Protein AF-A0A1W1ZI59-F1 (afdb_monomer_lite)

InterPro domains:
  IPR025874 Double zinc ribbon [PF12773] (7-39)
  IPR038589 Transcription elongation factor Spt4 superfamily, archaea [G3DSA:2.20.28.90] (12-61)

pLDDT: mean 72.4, std 13.28, range [45.44, 89.12]

Radius of gyration: 13.98 Å; chains: 1; bounding box: 31×25×42 Å

Secondary structure (DSSP, 8-state):
-PPEEEPTTT--EEETT-SB-TTT--B-S----TTT----EEE--SS-HHHHHTTS--------EEETTT--EE---

Organism: NCBI:txid1122930

Sequence (77 aa):
MPDLIRCPACNAKVPADAQVCRNCGNIIGELVCPKCGSKETEKLQGMRQAAYAVIFGSLNSFRAYHCRSCGKIFRPK

Structure (mmCIF, N/CA/C/O backbone):
data_AF-A0A1W1ZI59-F1
#
_entry.id   AF-A0A1W1ZI59-F1
#
loop_
_atom_site.group_PDB
_atom_site.id
_atom_site.type_symbol
_atom_site.label_atom_id
_atom_site.label_alt_id
_atom_site.label_comp_id
_atom_site.label_asym_id
_atom_site.label_entity_id
_atom_site.label_seq_id
_atom_site.pdbx_PDB_ins_code
_atom_site.Cartn_x
_atom_site.Cartn_y
_atom_site.Cartn_z
_atom_site.occupancy
_atom_site.B_iso_or_equiv
_atom_site.auth_seq_id
_atom_site.auth_comp_id
_atom_site.auth_asym_id
_atom_site.auth_atom_id
_atom_site.pdbx_PDB_model_num
ATOM 1 N N . MET A 1 1 ? 4.844 -9.332 -20.667 1.00 54.81 1 MET A N 1
ATOM 2 C CA . MET A 1 1 ? 6.026 -8.946 -19.866 1.00 54.81 1 MET A CA 1
ATOM 3 C C 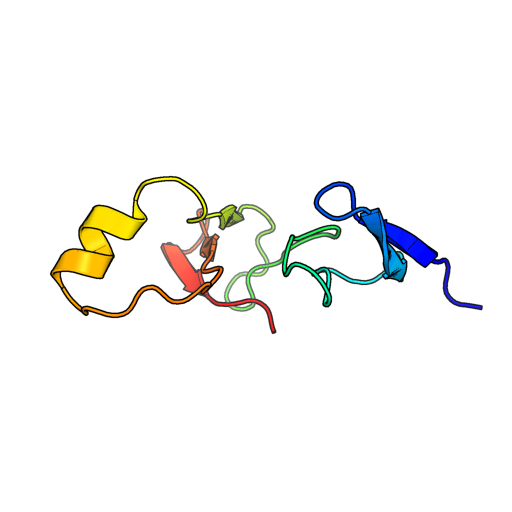. MET A 1 1 ? 5.599 -7.730 -19.065 1.00 54.81 1 MET A C 1
ATOM 5 O O . MET A 1 1 ? 5.138 -6.805 -19.711 1.00 54.81 1 MET A O 1
ATOM 9 N N . PRO A 1 2 ? 5.596 -7.743 -17.722 1.00 67.06 2 PRO A N 1
ATOM 10 C CA . PRO A 1 2 ? 5.187 -6.560 -16.970 1.00 67.06 2 PRO A CA 1
ATOM 11 C C . PRO A 1 2 ? 6.207 -5.444 -17.209 1.00 67.06 2 PRO A C 1
ATOM 13 O O . PRO A 1 2 ? 7.409 -5.697 -17.134 1.00 67.06 2 PRO A O 1
ATOM 16 N N . ASP A 1 3 ? 5.749 -4.233 -17.497 1.00 82.31 3 ASP A N 1
ATOM 17 C CA . ASP A 1 3 ? 6.615 -3.061 -17.566 1.00 82.31 3 ASP A CA 1
ATOM 18 C C . ASP A 1 3 ? 7.128 -2.743 -16.154 1.00 82.31 3 ASP A C 1
ATOM 20 O O . ASP A 1 3 ? 6.348 -2.675 -15.204 1.00 82.31 3 ASP A O 1
ATOM 24 N N . LEU A 1 4 ? 8.445 -2.596 -15.969 1.00 85.00 4 LEU A N 1
ATOM 25 C CA . LEU A 1 4 ? 9.027 -2.177 -14.687 1.00 85.00 4 LEU A CA 1
ATOM 26 C C . LEU A 1 4 ? 9.432 -0.706 -14.763 1.00 85.00 4 LEU A C 1
ATOM 28 O O . LEU A 1 4 ? 10.305 -0.332 -15.544 1.00 85.00 4 LEU A O 1
ATOM 32 N N . ILE A 1 5 ? 8.862 0.108 -13.880 1.00 87.44 5 ILE A N 1
ATOM 33 C CA . ILE A 1 5 ? 9.236 1.507 -13.676 1.00 87.44 5 ILE A CA 1
ATOM 34 C C . ILE A 1 5 ? 10.160 1.645 -12.462 1.00 87.44 5 ILE A C 1
ATOM 36 O O . ILE A 1 5 ? 10.223 0.786 -11.577 1.00 87.44 5 ILE A O 1
ATOM 40 N N . ARG A 1 6 ? 10.903 2.749 -12.393 1.00 87.12 6 ARG A N 1
ATOM 41 C CA . ARG A 1 6 ? 11.681 3.091 -11.197 1.00 87.12 6 ARG A CA 1
ATOM 42 C C . ARG A 1 6 ? 10.833 3.945 -10.269 1.00 87.12 6 ARG A C 1
ATOM 44 O O . ARG A 1 6 ? 10.244 4.934 -10.693 1.00 87.12 6 ARG A O 1
ATOM 51 N N . CYS A 1 7 ? 10.781 3.579 -8.992 1.00 83.88 7 CYS A N 1
ATOM 52 C CA . CYS A 1 7 ? 10.076 4.372 -7.996 1.00 83.88 7 CYS A CA 1
ATOM 53 C C . CYS A 1 7 ? 10.773 5.738 -7.822 1.00 83.88 7 CYS A C 1
ATOM 55 O O . CYS A 1 7 ? 11.944 5.751 -7.446 1.00 83.88 7 CYS A O 1
ATOM 57 N N . PRO A 1 8 ? 10.079 6.881 -7.967 1.00 79.81 8 PRO A N 1
ATOM 58 C CA . PRO A 1 8 ? 10.696 8.207 -7.844 1.00 79.81 8 PRO A CA 1
ATOM 59 C C . PRO A 1 8 ? 11.187 8.533 -6.423 1.00 79.81 8 PRO A C 1
ATOM 61 O O . PRO A 1 8 ? 11.961 9.461 -6.239 1.00 79.81 8 PRO A O 1
ATOM 64 N N . ALA A 1 9 ? 10.752 7.775 -5.409 1.00 79.81 9 ALA A N 1
ATOM 65 C CA . ALA A 1 9 ? 11.122 8.018 -4.014 1.00 79.81 9 ALA A CA 1
ATOM 66 C C . ALA A 1 9 ? 12.356 7.232 -3.546 1.00 79.81 9 ALA A C 1
ATOM 68 O O . ALA A 1 9 ? 13.079 7.695 -2.674 1.00 79.81 9 ALA A O 1
ATOM 69 N N . CYS A 1 10 ? 12.576 6.022 -4.067 1.00 82.81 10 CYS A N 1
ATOM 70 C CA . CYS A 1 10 ? 13.672 5.150 -3.614 1.00 82.81 10 CYS A CA 1
ATOM 71 C C . CYS A 1 10 ? 14.489 4.533 -4.750 1.00 82.81 10 CYS A C 1
ATOM 73 O O . CYS A 1 10 ? 15.374 3.722 -4.501 1.00 82.81 10 CYS A O 1
ATOM 75 N N . ASN A 1 11 ? 14.156 4.866 -5.997 1.00 86.62 11 ASN A N 1
ATOM 76 C CA . ASN A 1 11 ? 14.782 4.367 -7.218 1.00 86.62 11 ASN A CA 1
ATOM 77 C C . ASN A 1 11 ? 14.724 2.836 -7.421 1.00 86.62 11 ASN A C 1
ATOM 79 O O . ASN A 1 11 ? 15.366 2.302 -8.324 1.00 86.62 11 ASN A O 1
ATOM 83 N N . ALA A 1 12 ? 13.938 2.117 -6.613 1.00 86.81 12 ALA A N 1
ATOM 84 C CA . ALA A 1 12 ? 13.756 0.677 -6.757 1.00 86.81 12 ALA A CA 1
ATOM 85 C C . ALA A 1 12 ? 12.931 0.333 -8.000 1.00 86.81 12 ALA A C 1
ATOM 87 O O . ALA A 1 12 ? 11.991 1.052 -8.351 1.00 86.81 12 ALA A O 1
ATOM 88 N N . LYS A 1 13 ? 13.258 -0.797 -8.633 1.00 89.12 13 LYS A N 1
ATOM 89 C CA . LYS A 1 13 ? 12.489 -1.352 -9.751 1.00 89.12 13 LYS A CA 1
ATOM 90 C C . LYS A 1 13 ? 11.182 -1.938 -9.222 1.00 89.12 13 LYS A C 1
ATOM 92 O O . LYS A 1 13 ? 11.191 -2.829 -8.376 1.00 89.12 13 LYS A O 1
ATOM 97 N N . VAL A 1 14 ? 10.066 -1.427 -9.713 1.00 87.19 14 VAL A N 1
ATOM 98 C CA . VAL A 1 14 ? 8.707 -1.817 -9.330 1.00 87.19 14 VAL A CA 1
ATOM 99 C C . VAL A 1 14 ? 7.866 -1.941 -10.596 1.00 87.19 14 VAL A C 1
ATOM 101 O O . VAL A 1 14 ? 8.147 -1.249 -11.568 1.00 87.19 14 VAL A O 1
ATOM 104 N N . PRO A 1 15 ? 6.861 -2.822 -10.644 1.00 85.69 15 PRO A N 1
ATOM 105 C CA . PRO A 1 15 ? 6.030 -2.922 -11.836 1.00 85.69 15 PRO A CA 1
ATOM 106 C C . PRO A 1 15 ? 5.207 -1.644 -12.026 1.00 85.69 15 PRO A C 1
ATOM 108 O O . PRO A 1 15 ? 4.813 -1.016 -11.043 1.00 85.69 15 PRO A O 1
ATOM 111 N N . ALA A 1 16 ? 4.962 -1.277 -13.281 1.00 80.56 16 ALA A N 1
ATOM 112 C CA . ALA A 1 16 ? 4.192 -0.105 -13.688 1.00 80.56 16 ALA A CA 1
ATOM 113 C C . ALA A 1 16 ? 2.772 -0.125 -13.107 1.00 80.56 16 ALA A C 1
ATOM 115 O O . ALA A 1 16 ? 2.268 0.907 -12.678 1.00 80.56 16 ALA A O 1
ATOM 116 N N . ASP A 1 17 ? 2.180 -1.316 -12.993 1.00 78.38 17 ASP A N 1
ATOM 117 C CA . ASP A 1 17 ? 0.848 -1.528 -12.419 1.00 78.38 17 ASP A CA 1
ATOM 118 C C . ASP A 1 17 ? 0.812 -1.516 -10.881 1.00 78.38 17 ASP A C 1
ATOM 120 O O . ASP A 1 17 ? -0.257 -1.629 -10.278 1.00 78.38 17 ASP A O 1
ATOM 124 N N . ALA A 1 18 ? 1.958 -1.428 -10.193 1.00 77.38 18 ALA A N 1
ATOM 125 C CA . ALA A 1 18 ? 1.933 -1.389 -8.735 1.00 77.38 18 ALA A CA 1
ATOM 126 C C . ALA A 1 18 ? 1.365 -0.054 -8.247 1.00 77.38 18 ALA A C 1
ATOM 128 O O . ALA A 1 18 ? 1.916 1.003 -8.508 1.00 77.38 18 ALA A O 1
ATOM 129 N N . GLN A 1 19 ? 0.313 -0.096 -7.431 1.00 79.94 19 GLN A N 1
ATOM 130 C CA . GLN A 1 19 ? -0.199 1.107 -6.766 1.00 79.94 19 GLN A CA 1
ATOM 131 C C . GLN A 1 19 ? 0.783 1.620 -5.707 1.00 79.94 19 GLN A C 1
ATOM 133 O O . GLN A 1 19 ? 0.973 2.827 -5.553 1.00 79.94 19 GLN A O 1
ATOM 138 N N . VAL A 1 20 ? 1.457 0.698 -5.012 1.00 79.50 20 VAL A N 1
ATOM 139 C CA . VAL A 1 20 ? 2.403 0.984 -3.931 1.00 79.50 20 VAL A CA 1
ATOM 140 C C . VAL A 1 20 ? 3.741 0.297 -4.199 1.00 79.50 20 VAL A C 1
ATOM 142 O O . VAL A 1 20 ? 3.821 -0.887 -4.530 1.00 79.50 20 VAL A O 1
ATOM 145 N N . CYS A 1 21 ? 4.826 1.043 -4.025 1.00 81.94 21 CYS A N 1
ATOM 146 C CA . CYS A 1 21 ? 6.179 0.520 -4.070 1.00 81.94 21 CYS A CA 1
ATOM 147 C C . CYS A 1 21 ? 6.407 -0.425 -2.886 1.00 81.94 21 CYS A C 1
ATOM 149 O O . CYS A 1 21 ? 6.394 0.011 -1.744 1.00 81.94 21 CYS A O 1
ATOM 151 N N . ARG A 1 22 ? 6.698 -1.701 -3.144 1.00 75.44 22 ARG A N 1
ATOM 152 C CA . ARG A 1 22 ? 7.010 -2.688 -2.092 1.00 75.44 22 ARG A CA 1
ATOM 153 C C . ARG A 1 22 ? 8.318 -2.417 -1.349 1.00 75.44 22 ARG A C 1
ATOM 155 O O . ARG A 1 22 ? 8.460 -2.847 -0.215 1.00 75.44 22 ARG A O 1
ATOM 162 N N . ASN A 1 23 ? 9.259 -1.712 -1.981 1.00 81.06 23 ASN A N 1
ATOM 163 C CA . ASN A 1 23 ? 10.566 -1.446 -1.387 1.00 81.06 23 ASN A CA 1
ATOM 164 C C . ASN A 1 23 ? 10.506 -0.313 -0.361 1.00 81.06 23 ASN A C 1
ATOM 166 O O . ASN A 1 23 ? 10.950 -0.464 0.769 1.00 81.06 23 ASN A O 1
ATOM 170 N N . CYS A 1 24 ? 9.945 0.835 -0.751 1.00 77.69 24 CYS A N 1
ATOM 171 C CA . CYS A 1 24 ? 9.873 1.976 0.151 1.00 77.69 24 CYS A CA 1
ATOM 172 C C . CYS A 1 24 ? 8.499 2.184 0.759 1.00 77.69 24 CYS A C 1
ATOM 174 O O . CYS A 1 24 ? 8.457 2.813 1.803 1.00 77.69 24 CYS A O 1
ATOM 176 N N . GLY A 1 25 ? 7.415 1.701 0.146 1.00 72.50 25 GLY A N 1
ATOM 177 C CA . GLY A 1 25 ? 6.012 1.924 0.515 1.00 72.50 25 GLY A CA 1
ATOM 178 C C . GLY A 1 25 ? 5.365 3.160 -0.123 1.00 72.50 25 GLY A C 1
ATOM 179 O O . GLY A 1 25 ? 4.230 3.486 0.203 1.00 72.50 25 GLY A O 1
ATOM 180 N N . ASN A 1 26 ? 6.054 3.894 -1.002 1.00 76.25 26 ASN A N 1
ATOM 181 C CA . ASN A 1 26 ? 5.465 5.072 -1.647 1.00 76.25 26 ASN A CA 1
ATOM 182 C C . ASN A 1 26 ? 4.404 4.675 -2.683 1.00 76.25 26 ASN A C 1
ATOM 184 O O . ASN A 1 26 ? 4.613 3.733 -3.440 1.00 76.25 26 ASN A O 1
ATOM 188 N N . ILE A 1 27 ? 3.310 5.431 -2.769 1.00 76.00 27 ILE A N 1
ATOM 189 C CA . ILE A 1 27 ? 2.343 5.273 -3.863 1.00 76.00 27 ILE A CA 1
ATOM 190 C C . ILE A 1 27 ? 2.967 5.770 -5.157 1.00 76.00 27 ILE A C 1
ATOM 192 O O . ILE A 1 27 ? 3.475 6.893 -5.198 1.00 76.00 27 ILE A O 1
ATOM 196 N N . ILE A 1 28 ? 2.902 4.928 -6.178 1.00 78.88 28 ILE A N 1
ATOM 197 C CA . ILE A 1 28 ? 3.373 5.196 -7.539 1.00 78.88 28 ILE A CA 1
ATOM 198 C C . ILE A 1 28 ? 2.250 5.049 -8.576 1.00 78.88 28 ILE A C 1
ATOM 200 O O . ILE A 1 28 ? 2.411 5.540 -9.685 1.00 78.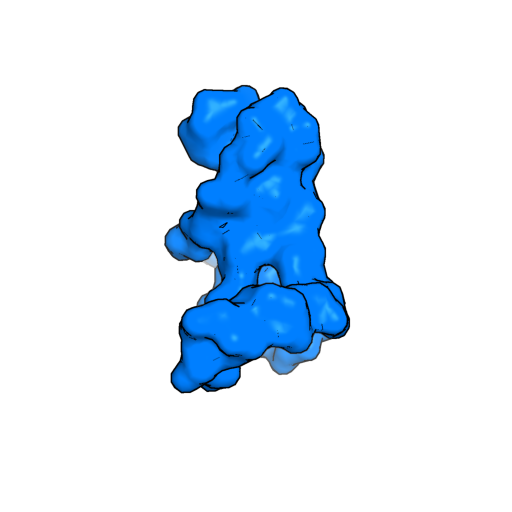88 28 ILE A O 1
ATOM 204 N N . GLY A 1 29 ? 1.131 4.414 -8.212 1.00 76.88 29 GLY A N 1
ATOM 205 C CA . GLY A 1 29 ? -0.052 4.288 -9.061 1.00 76.88 29 GLY A CA 1
ATOM 206 C C . GLY A 1 29 ? -1.265 5.016 -8.487 1.00 76.88 29 GLY A C 1
ATOM 207 O O . GLY A 1 29 ? -1.165 5.823 -7.563 1.00 76.88 29 GLY A O 1
ATOM 208 N N . GLU A 1 30 ? -2.434 4.719 -9.041 1.00 74.81 30 GLU A N 1
ATOM 209 C CA . GLU A 1 30 ? -3.682 5.365 -8.649 1.00 74.81 30 GLU A CA 1
ATOM 210 C C . GLU A 1 30 ? -4.231 4.744 -7.355 1.00 74.81 30 GLU A C 1
ATOM 212 O O . GLU A 1 30 ? -4.611 3.572 -7.321 1.00 74.81 30 GLU A O 1
ATOM 217 N N . LEU A 1 31 ? -4.237 5.514 -6.263 1.00 77.88 31 LEU A N 1
ATOM 218 C CA . LEU A 1 31 ? -4.799 5.067 -4.992 1.00 77.88 31 LEU A CA 1
ATOM 219 C C . LEU A 1 31 ? -6.302 5.316 -4.978 1.00 77.88 31 LEU A C 1
ATOM 221 O O . LEU A 1 31 ? -6.755 6.453 -5.088 1.00 77.88 31 LEU A O 1
ATOM 225 N N . VAL A 1 32 ? -7.067 4.249 -4.783 1.00 82.38 32 VAL A N 1
ATOM 226 C CA . VAL A 1 32 ? -8.527 4.307 -4.722 1.00 82.38 32 VAL A CA 1
ATOM 227 C C . VAL A 1 32 ? -8.988 3.915 -3.325 1.00 82.38 32 VAL A C 1
ATOM 229 O O . VAL A 1 32 ? -8.505 2.940 -2.745 1.00 82.38 32 VAL A O 1
ATOM 232 N N . CYS A 1 33 ? -9.930 4.670 -2.759 1.00 83.12 33 CYS A N 1
ATOM 233 C CA . CYS A 1 33 ? -10.521 4.300 -1.480 1.00 83.12 33 CYS A CA 1
ATOM 234 C C . CYS A 1 33 ? -11.381 3.028 -1.628 1.00 83.12 33 CYS A C 1
ATOM 236 O O . CYS A 1 33 ? -12.334 3.041 -2.407 1.00 83.12 33 CYS A O 1
ATOM 238 N N . PRO A 1 34 ? -11.153 1.964 -0.831 1.00 79.19 34 PRO A N 1
ATOM 239 C CA . PRO A 1 34 ? -11.921 0.720 -0.935 1.00 79.19 34 PRO A CA 1
ATOM 240 C C . PRO A 1 34 ? -13.382 0.856 -0.480 1.00 79.19 34 PRO A C 1
ATOM 242 O O . PRO A 1 34 ? -14.182 -0.036 -0.729 1.00 79.19 34 PRO A O 1
ATOM 245 N N . LYS A 1 35 ? -13.740 1.944 0.220 1.00 83.38 35 LYS A N 1
ATOM 246 C CA . LYS A 1 35 ? -15.111 2.172 0.702 1.00 83.38 35 LYS A CA 1
ATOM 247 C C . LYS A 1 35 ? -15.977 2.907 -0.320 1.00 83.38 35 LYS A C 1
ATOM 249 O O . LYS A 1 35 ? -17.133 2.551 -0.492 1.00 83.38 35 LYS A O 1
ATOM 254 N N . CYS A 1 36 ? -15.449 3.968 -0.926 1.00 85.44 36 CYS A N 1
ATOM 255 C CA . CYS A 1 36 ? -16.232 4.879 -1.768 1.00 85.44 36 CYS A CA 1
ATOM 256 C C . CYS A 1 36 ? -15.736 4.974 -3.214 1.00 85.44 36 CYS A C 1
ATOM 258 O O . CYS A 1 36 ? -16.367 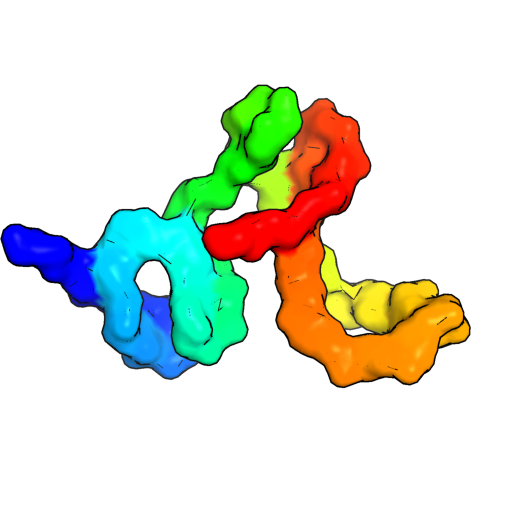5.653 -4.011 1.00 85.44 36 CYS A O 1
ATOM 260 N N . GLY A 1 37 ? -14.608 4.352 -3.564 1.00 82.50 37 GLY A N 1
ATOM 261 C CA . GLY A 1 37 ? -14.072 4.402 -4.926 1.00 82.50 37 GLY A CA 1
ATOM 262 C C . GLY A 1 37 ? -13.454 5.747 -5.327 1.00 82.50 37 GLY A C 1
ATOM 263 O O . GLY A 1 37 ? -13.030 5.907 -6.467 1.00 82.50 37 GLY A O 1
ATOM 264 N N . SER A 1 38 ? -13.373 6.730 -4.424 1.00 82.38 38 SER A N 1
ATOM 265 C CA . SER A 1 38 ? -12.777 8.029 -4.750 1.00 82.38 38 SER A CA 1
ATOM 266 C C . SER A 1 38 ? -11.250 7.949 -4.800 1.00 82.38 38 SER A C 1
ATOM 268 O O . SER A 1 38 ? -10.632 7.353 -3.912 1.00 82.38 38 SER A O 1
ATOM 270 N N . LYS A 1 39 ? -10.652 8.635 -5.778 1.00 79.25 39 LYS A N 1
ATOM 271 C CA . LYS A 1 39 ? -9.194 8.775 -5.951 1.00 79.25 39 LYS A CA 1
ATOM 272 C C . LYS A 1 39 ? -8.577 9.870 -5.066 1.00 79.25 39 LYS A C 1
ATOM 274 O O . LYS A 1 39 ? -7.362 10.009 -4.976 1.00 79.25 39 LYS A O 1
ATOM 279 N N . GLU A 1 40 ? -9.417 10.668 -4.405 1.00 79.62 40 GLU A N 1
ATOM 280 C CA . GLU A 1 40 ? -8.981 11.829 -3.630 1.00 79.62 40 GLU A CA 1
ATOM 281 C C . GLU A 1 40 ? -8.574 11.431 -2.202 1.00 79.62 40 GLU A C 1
ATOM 283 O O . GLU A 1 40 ? -9.344 11.502 -1.236 1.00 79.62 40 GLU A O 1
ATOM 288 N N . THR A 1 41 ? -7.343 10.937 -2.088 1.00 76.25 41 THR A N 1
ATOM 289 C CA . THR A 1 41 ? -6.769 10.423 -0.840 1.00 76.25 41 THR A CA 1
ATOM 290 C C . THR A 1 41 ? -5.486 11.165 -0.500 1.00 76.25 41 THR A C 1
ATOM 292 O O . THR A 1 41 ? -4.575 11.245 -1.323 1.00 76.25 41 THR A O 1
ATOM 295 N N . GLU A 1 42 ? -5.391 11.678 0.722 1.00 75.06 42 GLU A N 1
ATOM 296 C CA . GLU A 1 42 ? -4.223 12.412 1.197 1.00 75.06 42 GLU A CA 1
ATOM 297 C C . GLU A 1 42 ? -3.334 11.517 2.067 1.00 75.06 42 GLU A C 1
ATOM 299 O O . GLU A 1 42 ? -3.807 10.754 2.917 1.00 75.06 42 GLU A O 1
ATOM 304 N N . LYS A 1 43 ? -2.022 11.605 1.835 1.00 68.06 43 LYS A N 1
ATOM 305 C CA . LYS A 1 43 ? -1.000 10.950 2.654 1.00 68.06 43 LYS A CA 1
ATOM 306 C C . LYS A 1 43 ? -0.978 11.618 4.025 1.00 68.06 43 LYS A C 1
ATOM 308 O O . LYS A 1 43 ? -0.678 12.800 4.115 1.00 68.06 43 LYS A O 1
ATOM 313 N N . LEU A 1 44 ? -1.125 10.844 5.099 1.00 69.25 44 LEU A N 1
ATOM 314 C CA . LEU A 1 44 ? -0.758 11.314 6.446 1.00 69.25 44 LEU A CA 1
ATOM 315 C C . LEU A 1 44 ? 0.775 11.329 6.650 1.00 69.25 44 LEU A C 1
ATOM 317 O O . LEU A 1 44 ? 1.269 11.578 7.749 1.00 69.25 44 LEU A O 1
ATOM 321 N N . GLN A 1 45 ? 1.546 11.053 5.589 1.00 54.72 45 GLN A N 1
ATOM 322 C CA . GLN A 1 45 ? 2.999 11.146 5.587 1.00 54.72 45 GLN A CA 1
ATOM 323 C C . GLN A 1 45 ? 3.445 12.606 5.514 1.00 54.72 45 GLN A C 1
ATOM 325 O O . GLN A 1 45 ? 3.628 13.175 4.444 1.00 54.72 45 GLN A O 1
ATOM 330 N N . GLY A 1 46 ? 3.652 13.180 6.690 1.00 45.44 46 GLY A N 1
ATOM 331 C CA . GLY A 1 46 ? 4.302 14.469 6.865 1.00 45.44 46 GLY A CA 1
ATOM 33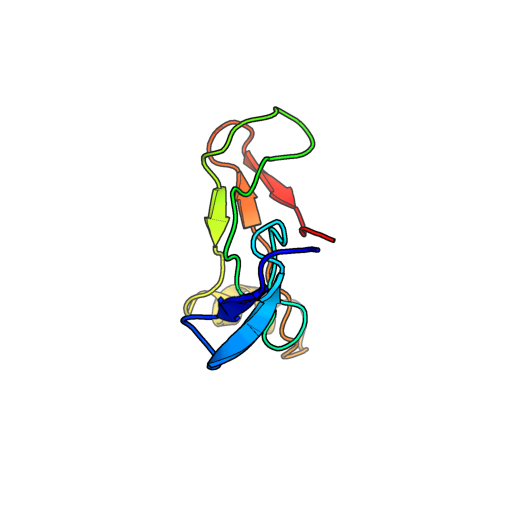2 C C . GLY A 1 46 ? 4.002 14.990 8.253 1.00 45.44 46 GLY A C 1
ATOM 333 O O . GLY A 1 46 ? 2.840 15.236 8.535 1.00 45.44 46 GLY A O 1
ATOM 334 N N . MET A 1 47 ? 5.028 15.079 9.111 1.00 46.50 47 MET A N 1
ATOM 335 C CA . MET A 1 47 ? 5.122 15.867 10.361 1.00 46.50 47 MET A CA 1
ATOM 336 C C . MET A 1 47 ? 3.932 15.909 11.358 1.00 46.50 47 MET A C 1
ATOM 338 O O . MET A 1 47 ? 4.038 16.548 12.394 1.00 46.50 47 MET A O 1
ATOM 342 N N . ARG A 1 48 ? 2.836 15.176 11.138 1.00 47.50 48 ARG A N 1
ATOM 343 C CA . ARG A 1 48 ? 1.694 14.975 12.046 1.00 47.50 48 ARG A CA 1
ATOM 344 C C . ARG A 1 48 ? 1.807 13.685 12.849 1.00 47.50 48 ARG A C 1
ATOM 346 O O . ARG A 1 48 ? 0.950 13.399 13.679 1.00 47.50 48 ARG A O 1
ATOM 353 N N . GLN A 1 49 ? 2.888 12.931 12.646 1.00 48.56 49 GLN A N 1
ATOM 354 C CA . GLN A 1 49 ? 3.200 11.762 13.463 1.00 48.56 49 GLN A CA 1
ATOM 355 C C . GLN A 1 49 ? 3.385 12.133 14.939 1.00 48.56 49 GLN A C 1
ATOM 357 O O . GLN A 1 49 ? 3.070 11.314 15.787 1.00 48.56 49 GLN A O 1
ATOM 362 N N . ALA A 1 50 ? 3.790 13.368 15.262 1.00 49.59 50 ALA A N 1
ATOM 363 C CA . ALA A 1 50 ? 3.933 13.820 16.646 1.00 49.59 50 ALA A CA 1
ATOM 364 C C . ALA A 1 50 ? 2.613 13.756 17.436 1.00 49.59 50 ALA A C 1
ATOM 366 O O . ALA A 1 50 ? 2.604 13.257 18.554 1.00 49.59 50 ALA A O 1
ATOM 367 N N . ALA A 1 51 ? 1.485 14.165 16.842 1.00 54.59 51 ALA A N 1
ATOM 368 C CA . ALA A 1 51 ? 0.188 14.163 17.526 1.00 54.59 51 ALA A CA 1
ATOM 369 C C . ALA A 1 51 ? -0.367 12.749 17.785 1.00 54.59 51 ALA A C 1
ATOM 371 O O . ALA A 1 51 ? -1.166 12.561 18.693 1.00 54.59 51 ALA A O 1
ATOM 372 N N . TYR A 1 52 ? 0.060 11.749 17.008 1.00 51.16 52 TYR A N 1
ATOM 373 C CA . TYR A 1 52 ? -0.368 10.355 17.177 1.00 51.16 52 TYR A CA 1
ATOM 374 C C . TYR A 1 52 ? 0.646 9.525 17.986 1.00 51.16 52 TYR A C 1
ATOM 376 O O . TYR A 1 52 ? 0.259 8.637 18.743 1.00 51.16 52 TYR A O 1
ATOM 384 N N . ALA A 1 53 ? 1.937 9.860 17.890 1.00 51.66 53 ALA A N 1
ATOM 385 C CA . ALA A 1 53 ? 3.025 9.245 18.649 1.00 51.66 53 ALA A CA 1
ATOM 386 C C . ALA A 1 53 ? 2.975 9.580 20.147 1.00 51.66 53 ALA A C 1
ATOM 388 O O . ALA A 1 53 ? 3.420 8.767 20.951 1.00 51.66 53 ALA A O 1
ATOM 389 N N . VAL A 1 54 ? 2.401 10.728 20.534 1.00 52.31 54 VAL A N 1
ATOM 390 C CA . VAL A 1 54 ? 2.142 11.036 21.954 1.00 52.31 54 VAL A CA 1
ATOM 391 C C . VAL A 1 54 ? 1.026 10.178 22.557 1.00 52.31 54 VAL A C 1
ATOM 393 O O . VAL A 1 54 ? 0.985 10.023 23.771 1.00 52.31 54 VAL A O 1
ATOM 396 N N . ILE A 1 55 ? 0.139 9.602 21.735 1.00 59.56 55 ILE A N 1
ATOM 397 C CA . ILE A 1 55 ? -0.978 8.770 22.212 1.00 59.56 55 ILE A CA 1
ATOM 398 C C . ILE A 1 55 ? -0.576 7.289 22.256 1.00 59.56 55 ILE A C 1
ATOM 400 O O . ILE A 1 55 ? -0.890 6.593 23.216 1.00 59.56 55 ILE A O 1
ATOM 404 N N . PHE A 1 56 ? 0.148 6.797 21.247 1.00 52.00 56 PHE A N 1
ATOM 405 C CA . PHE A 1 56 ? 0.594 5.404 21.176 1.00 52.00 56 PHE A CA 1
ATOM 406 C C . PHE A 1 56 ? 2.081 5.366 20.815 1.00 52.00 56 PHE A C 1
ATOM 408 O O . PHE A 1 56 ? 2.448 5.451 19.643 1.00 52.00 56 PHE A O 1
ATOM 415 N N . GLY A 1 57 ? 2.935 5.283 21.839 1.00 49.75 57 GLY A N 1
ATOM 416 C CA . GLY A 1 57 ? 4.396 5.369 21.754 1.00 49.75 57 GLY A CA 1
ATOM 417 C C . GLY A 1 57 ? 5.052 4.264 20.925 1.00 49.75 57 GLY A C 1
ATOM 418 O O . GLY A 1 57 ? 5.632 3.323 21.458 1.00 49.75 57 GLY A O 1
ATOM 419 N N . SER A 1 58 ? 4.980 4.361 19.601 1.00 53.78 58 SER A N 1
ATOM 420 C CA . SER A 1 58 ? 5.681 3.468 18.681 1.00 53.78 58 SER A CA 1
ATOM 421 C C . SER A 1 58 ? 5.913 4.176 17.349 1.00 53.78 58 SER A C 1
ATOM 423 O O . SER A 1 58 ? 5.007 4.295 16.524 1.00 53.78 58 SER A O 1
ATOM 425 N N . LEU A 1 59 ? 7.150 4.634 17.130 1.00 47.72 59 LEU A N 1
ATOM 426 C CA . LEU A 1 59 ? 7.633 5.054 15.817 1.00 47.72 59 LEU A CA 1
ATOM 427 C C . LEU A 1 59 ? 7.599 3.847 14.877 1.00 47.72 59 LEU A C 1
ATOM 429 O O . LEU A 1 59 ? 8.542 3.064 14.840 1.00 47.72 59 LEU A O 1
ATOM 433 N N . ASN A 1 60 ? 6.529 3.679 14.109 1.00 46.44 60 ASN A N 1
ATOM 434 C CA . ASN A 1 60 ? 6.556 2.730 13.011 1.00 46.44 60 ASN A CA 1
ATOM 435 C C . ASN A 1 60 ? 5.940 3.326 11.756 1.00 46.44 60 ASN A C 1
ATOM 437 O O . ASN A 1 60 ? 4.896 3.972 11.799 1.00 46.44 60 ASN A O 1
ATOM 441 N N . SER A 1 61 ? 6.642 3.075 10.652 1.00 51.50 61 SER A N 1
ATOM 442 C CA . SER A 1 61 ? 6.456 3.481 9.255 1.00 51.50 61 SER A CA 1
ATOM 443 C C . SER A 1 61 ? 5.091 3.137 8.639 1.00 51.50 61 SER A C 1
ATOM 445 O O . SER A 1 61 ? 5.004 2.623 7.523 1.00 51.50 61 SER A O 1
ATOM 447 N N . PHE A 1 62 ? 3.991 3.415 9.330 1.00 57.38 62 PHE A N 1
ATOM 448 C CA . PHE A 1 62 ? 2.652 3.145 8.844 1.00 57.38 62 PHE A CA 1
ATOM 449 C C . PHE A 1 62 ? 2.192 4.285 7.939 1.00 57.38 62 PHE A C 1
ATOM 451 O O . PHE A 1 62 ? 1.798 5.361 8.386 1.00 57.38 62 PHE A O 1
ATOM 458 N N . ARG A 1 63 ? 2.212 4.031 6.630 1.00 69.19 63 ARG A N 1
ATOM 459 C CA . ARG A 1 63 ? 1.568 4.894 5.635 1.00 69.19 63 ARG A CA 1
ATOM 460 C C . ARG A 1 63 ? 0.056 4.713 5.699 1.00 69.19 63 ARG A C 1
ATOM 462 O O . ARG A 1 63 ? -0.501 3.820 5.068 1.00 69.19 63 ARG A O 1
ATOM 469 N N . ALA A 1 64 ? -0.592 5.541 6.507 1.00 74.06 64 ALA A N 1
ATOM 470 C CA . ALA A 1 64 ? -2.042 5.673 6.535 1.00 74.06 64 ALA A CA 1
ATOM 471 C C . ALA A 1 64 ? -2.501 6.787 5.579 1.00 74.06 64 ALA A C 1
ATOM 473 O O . ALA A 1 64 ? -1.803 7.788 5.389 1.00 74.06 64 ALA A O 1
ATOM 474 N N . TYR A 1 65 ? -3.682 6.609 4.993 1.00 78.12 65 TYR A N 1
ATOM 475 C CA . TYR A 1 65 ? -4.266 7.522 4.012 1.00 78.12 65 TYR A CA 1
ATOM 476 C C . TYR A 1 65 ? -5.640 7.963 4.467 1.00 78.12 65 TYR A C 1
ATOM 478 O O . TYR A 1 65 ? -6.450 7.128 4.869 1.00 78.12 65 TYR A O 1
ATOM 486 N N . HIS A 1 66 ? -5.902 9.262 4.387 1.00 80.56 66 HIS A N 1
ATOM 487 C CA . HIS A 1 66 ? -7.211 9.827 4.674 1.00 80.56 66 HIS A CA 1
A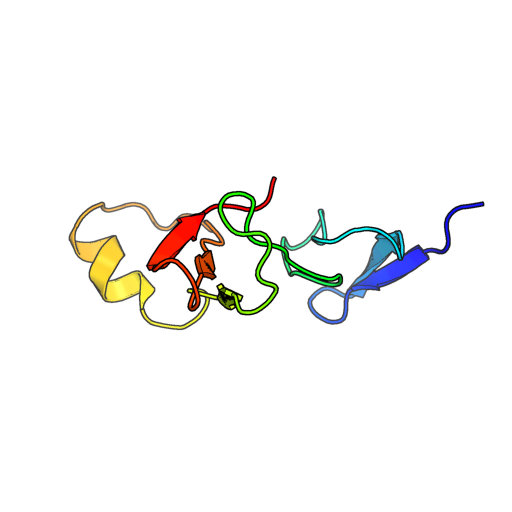TOM 488 C C . HIS A 1 66 ? -7.955 10.074 3.362 1.00 80.56 66 HIS A C 1
ATOM 490 O O . HIS A 1 66 ? -7.476 10.793 2.485 1.00 80.56 66 HIS A O 1
ATOM 496 N N . CYS A 1 67 ? -9.129 9.470 3.211 1.00 85.44 67 CYS A N 1
ATOM 497 C CA . CYS A 1 67 ? -9.994 9.724 2.068 1.00 85.44 67 CYS A CA 1
ATOM 498 C C . CYS A 1 67 ? -10.752 11.045 2.259 1.00 85.44 67 CYS A C 1
ATOM 500 O O . CYS A 1 67 ? -11.548 11.142 3.190 1.00 85.44 67 CYS A O 1
ATOM 502 N N . ARG A 1 68 ? -10.597 12.030 1.362 1.00 80.50 68 ARG A N 1
ATOM 503 C CA . ARG A 1 68 ? -11.343 13.302 1.465 1.00 80.50 68 ARG A CA 1
ATOM 504 C C . ARG A 1 68 ? -12.837 13.147 1.180 1.00 80.50 68 ARG A C 1
ATOM 506 O O . ARG A 1 68 ? -13.642 13.807 1.818 1.00 80.50 68 ARG A O 1
ATOM 513 N N . SER A 1 69 ? -13.211 12.222 0.294 1.00 83.75 69 SER A N 1
ATOM 514 C CA . SER A 1 69 ? -14.617 12.005 -0.080 1.00 83.75 69 SER A CA 1
ATOM 515 C C . SER A 1 69 ? -15.467 11.346 1.019 1.00 83.75 69 SER A C 1
ATOM 517 O O . SER A 1 69 ? -16.618 11.722 1.200 1.00 83.75 69 SER A O 1
ATOM 519 N N . CYS A 1 70 ? -14.926 10.375 1.769 1.00 86.25 70 CYS A N 1
ATOM 520 C CA . CYS A 1 70 ? -15.693 9.649 2.795 1.00 86.25 70 CYS A CA 1
ATOM 521 C C . CYS A 1 70 ? -15.174 9.808 4.234 1.00 86.25 70 CYS A C 1
ATOM 523 O O . CYS A 1 70 ? -15.755 9.225 5.149 1.00 86.25 70 CYS A O 1
ATOM 525 N N . GLY A 1 71 ? -14.061 10.518 4.442 1.00 79.31 71 GLY A N 1
ATOM 526 C CA . GLY A 1 71 ? -13.451 10.751 5.757 1.00 79.31 71 GLY A CA 1
ATOM 527 C C . GLY A 1 71 ? -12.802 9.524 6.408 1.00 79.31 71 GLY A C 1
ATOM 528 O O . GLY A 1 71 ? -12.345 9.587 7.547 1.00 79.31 71 GLY A O 1
ATOM 529 N N . LYS A 1 72 ? -12.770 8.368 5.729 1.00 83.25 72 LYS A N 1
ATOM 530 C CA . LYS A 1 72 ? -12.216 7.140 6.311 1.00 83.25 72 LYS A CA 1
ATOM 531 C C . LYS A 1 72 ? -10.700 7.088 6.145 1.00 83.25 72 LYS A C 1
ATOM 533 O O . LYS A 1 72 ? -10.175 7.294 5.049 1.00 83.25 72 LYS A O 1
ATOM 538 N N . ILE A 1 73 ? -10.015 6.734 7.230 1.00 79.62 73 ILE A N 1
ATOM 539 C CA . ILE A 1 73 ? -8.591 6.403 7.213 1.00 79.62 73 ILE A CA 1
ATOM 540 C C . ILE A 1 73 ? -8.442 4.928 6.839 1.00 79.62 73 ILE A C 1
ATOM 542 O O . ILE A 1 73 ? -9.069 4.059 7.448 1.00 79.62 73 ILE A O 1
ATOM 546 N N . PHE A 1 74 ? -7.625 4.638 5.832 1.00 79.12 74 PHE A N 1
ATOM 547 C CA . PHE A 1 74 ? -7.346 3.275 5.392 1.00 79.12 74 PHE A CA 1
ATOM 548 C C . PHE A 1 74 ? -5.862 3.087 5.066 1.00 79.12 74 PHE A C 1
ATOM 550 O O 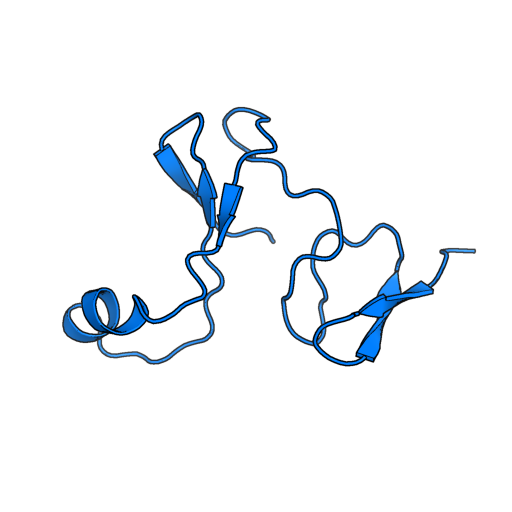. PHE A 1 74 ? -5.097 4.046 4.936 1.00 79.12 74 PHE A O 1
ATOM 557 N N . ARG A 1 75 ? -5.446 1.824 4.981 1.00 75.25 75 ARG A N 1
ATOM 558 C CA . ARG A 1 75 ? -4.084 1.423 4.626 1.00 75.25 75 ARG A CA 1
ATOM 559 C C . ARG A 1 75 ? -4.154 0.628 3.322 1.00 75.25 75 ARG A C 1
ATOM 561 O O . ARG A 1 75 ? -4.827 -0.403 3.322 1.00 75.25 75 ARG A O 1
ATOM 568 N N . PRO A 1 76 ? -3.537 1.092 2.224 1.00 68.00 76 PRO A N 1
ATOM 569 C CA . PRO A 1 76 ? -3.397 0.266 1.036 1.00 68.00 76 PRO A CA 1
ATOM 570 C C . PRO A 1 76 ? -2.534 -0.950 1.376 1.00 68.00 76 PRO A C 1
ATOM 572 O O . PRO A 1 76 ? -1.528 -0.812 2.078 1.00 68.00 76 PRO A O 1
ATOM 575 N N . LYS A 1 77 ? -2.988 -2.125 0.938 1.00 56.12 77 LYS A N 1
ATOM 576 C CA . LYS A 1 77 ? -2.291 -3.402 1.108 1.00 56.12 77 LYS A CA 1
ATOM 577 C C . LYS A 1 77 ? -1.326 -3.633 -0.049 1.00 56.12 77 LYS A C 1
ATOM 579 O O . LYS A 1 77 ? -1.668 -3.215 -1.175 1.00 56.12 77 LYS A O 1
#

Foldseek 3Di:
DFDWDQDPPPRDTDGQPDQADPPLGDGPDQDADPPPRDSQKDWPPDDCVVVVCVVPVDPDPQGWIAHPVPRDIDGDD